Protein AF-A0A3P7R9P3-F1 (afdb_monomer_lite)

InterPro domains:
  IPR003439 ABC transporter-like, ATP-binding domain [PF00005] (1-49)
  IPR026082 ABC transporter A [PTHR19229] (1-66)
  IPR027417 P-loop containing nucleoside triphosphate hydrolase [G3DSA:3.40.50.300] (1-68)
  IPR027417 P-loop containing nucleoside triphosphate hydrolase [SSF52540] (2-60)

pLDDT: mean 89.28, std 7.18, range [51.88, 95.62]

Foldseek 3Di:
DQLPPDDDPDDWDADPNDTCVVCVVVRNLVDDDDDPDDPDDPPDDPLRRQLVVCVVSPHDVVVSDDPD

Secondary structure (DSSP, 8-state):
-TTSSS--SSS--EETTEEHHHHHHHHHHT-----SS----TTS-HHHHHHHHHHHTT--HHHHS---

Sequence (68 aa):
MLTANMRPDQGEIWIDGKNLHTEACRTLNALGYCPQFDALHPHLTGYETLQFYARIRGFPDHTIRRSV

Radius of gyration: 15.5 Å; chains: 1; bounding box: 37×24×49 Å

Structure (mmCIF, N/CA/C/O backbone):
data_AF-A0A3P7R9P3-F1
#
_entry.id  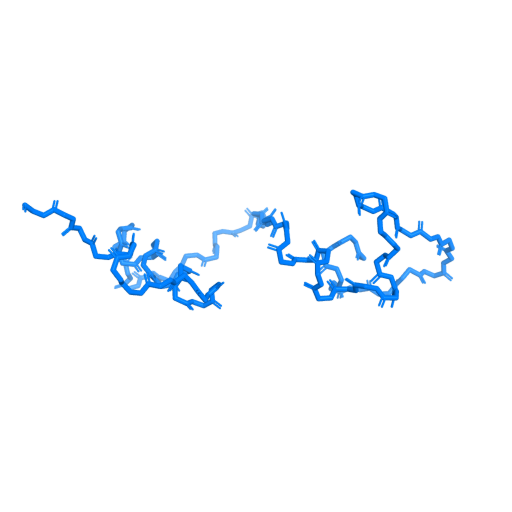 AF-A0A3P7R9P3-F1
#
loop_
_atom_site.group_PDB
_atom_site.id
_atom_site.type_symbol
_atom_site.label_atom_id
_atom_site.label_alt_id
_atom_site.label_comp_id
_atom_site.label_asym_id
_atom_site.label_entity_id
_atom_site.label_seq_id
_atom_site.pdbx_PDB_ins_code
_atom_site.Cartn_x
_atom_site.Cartn_y
_atom_site.Cartn_z
_atom_site.occupancy
_atom_site.B_iso_or_equiv
_atom_site.auth_seq_id
_atom_site.auth_comp_id
_atom_site.auth_asym_id
_atom_site.auth_atom_id
_atom_site.pdbx_PDB_model_num
ATOM 1 N N . MET A 1 1 ? 0.293 2.926 -13.979 1.00 67.31 1 MET A N 1
ATOM 2 C CA . MET A 1 1 ? 1.424 1.985 -14.091 1.00 67.31 1 MET A CA 1
ATOM 3 C C . MET A 1 1 ? 2.189 1.733 -12.794 1.00 67.31 1 MET A C 1
ATOM 5 O O . MET A 1 1 ? 2.414 0.576 -12.506 1.00 67.31 1 MET A O 1
ATOM 9 N N . LEU A 1 2 ? 2.550 2.716 -11.958 1.00 88.75 2 LEU A N 1
ATOM 10 C CA . LEU A 1 2 ? 3.288 2.424 -10.703 1.00 88.75 2 LEU A CA 1
ATOM 11 C C . LEU A 1 2 ? 2.557 1.456 -9.751 1.00 88.75 2 LEU A C 1
ATOM 13 O O . LEU A 1 2 ? 3.169 0.576 -9.161 1.00 88.75 2 LEU A O 1
ATOM 17 N N . THR A 1 3 ? 1.232 1.580 -9.659 1.00 88.81 3 THR A N 1
ATOM 18 C CA . THR A 1 3 ? 0.348 0.651 -8.934 1.00 88.81 3 THR A CA 1
ATOM 19 C C . THR A 1 3 ? -0.034 -0.590 -9.754 1.00 88.81 3 THR A C 1
ATOM 21 O O . THR A 1 3 ? -0.902 -1.348 -9.347 1.00 88.81 3 THR A O 1
ATOM 24 N N . ALA A 1 4 ? 0.561 -0.767 -10.938 1.00 88.56 4 ALA A N 1
ATOM 25 C CA . ALA A 1 4 ? 0.253 -1.775 -11.956 1.00 88.56 4 ALA A CA 1
ATOM 26 C C . ALA A 1 4 ? -1.173 -1.766 -12.550 1.00 88.56 4 ALA A C 1
ATOM 28 O O . ALA A 1 4 ? -1.490 -2.622 -13.368 1.00 88.56 4 ALA A O 1
ATOM 29 N N . ASN A 1 5 ? -2.002 -0.754 -12.260 1.00 87.81 5 ASN A N 1
ATOM 30 C CA . ASN A 1 5 ? -3.383 -0.670 -12.781 1.00 87.81 5 ASN A CA 1
ATOM 31 C C . ASN A 1 5 ? -3.513 -0.317 -14.283 1.00 87.81 5 ASN A C 1
ATOM 33 O O . ASN A 1 5 ? -4.608 -0.349 -14.828 1.00 87.81 5 ASN A O 1
ATOM 37 N N . MET A 1 6 ? -2.432 0.075 -14.957 1.00 90.06 6 MET A N 1
ATOM 38 C CA . MET A 1 6 ? -2.383 0.426 -16.394 1.00 90.06 6 MET A CA 1
ATOM 39 C C . MET A 1 6 ? -0.973 0.148 -16.895 1.00 90.06 6 MET A C 1
ATOM 41 O O . MET A 1 6 ? -0.096 0.376 -16.070 1.00 90.06 6 MET A O 1
ATOM 45 N N . ARG A 1 7 ? -0.752 -0.252 -18.166 1.00 88.00 7 ARG A N 1
ATOM 46 C CA . ARG A 1 7 ? 0.562 -0.542 -18.812 1.00 88.00 7 ARG A CA 1
ATOM 47 C C . ARG A 1 7 ? 1.345 0.707 -19.237 1.00 88.00 7 ARG A C 1
ATOM 49 O O . ARG A 1 7 ? 0.682 1.670 -19.596 1.00 88.00 7 ARG A O 1
ATOM 56 N N . PRO A 1 8 ? 2.699 0.768 -19.115 1.00 90.69 8 PRO A N 1
ATOM 57 C CA . PRO A 1 8 ? 3.424 1.928 -19.582 1.00 90.69 8 PRO A CA 1
ATOM 58 C C . PRO A 1 8 ? 3.574 1.739 -21.079 1.00 90.69 8 PRO A C 1
ATOM 60 O O . PRO A 1 8 ? 3.863 0.635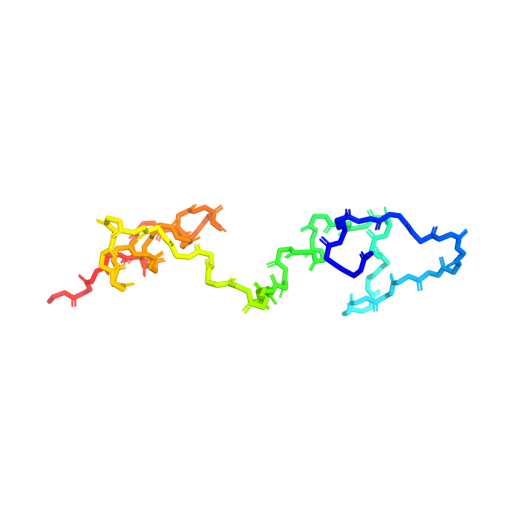 -21.552 1.00 90.69 8 PRO A O 1
ATOM 63 N N . ASP A 1 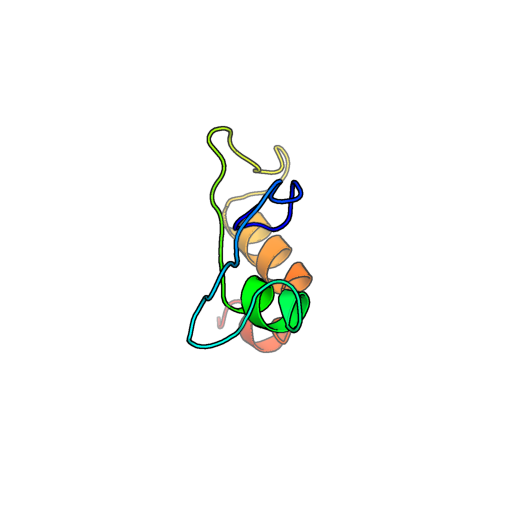9 ? 3.376 2.810 -21.822 1.00 91.69 9 ASP A N 1
ATOM 64 C CA . ASP A 1 9 ? 3.558 2.745 -23.264 1.00 91.69 9 ASP A CA 1
ATOM 65 C C . ASP A 1 9 ? 5.040 2.560 -23.613 1.00 91.69 9 ASP A C 1
ATOM 67 O O . ASP A 1 9 ? 5.364 1.858 -24.568 1.00 91.69 9 ASP A O 1
ATOM 71 N N . GLN A 1 10 ? 5.939 3.142 -22.808 1.00 93.69 10 GLN A N 1
ATOM 7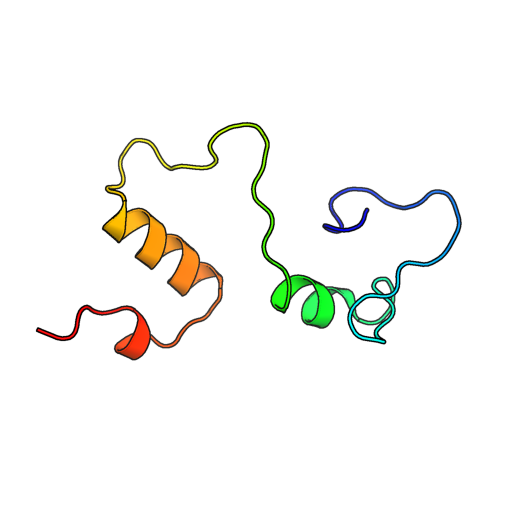2 C CA . GLN A 1 10 ? 7.396 3.058 -22.933 1.00 93.69 10 GLN A CA 1
ATOM 73 C C . GLN A 1 10 ? 8.086 3.181 -21.563 1.00 93.69 10 GLN A C 1
ATOM 75 O O . GLN A 1 10 ? 7.509 3.715 -20.613 1.00 93.69 10 GLN A O 1
ATOM 80 N N . GLY A 1 11 ? 9.349 2.752 -21.493 1.00 93.12 11 GLY A N 1
ATOM 81 C CA . GLY A 1 11 ? 10.215 2.894 -20.318 1.00 93.12 11 GLY A CA 1
ATOM 82 C C . GLY A 1 11 ? 10.113 1.747 -19.311 1.00 93.12 11 GLY A C 1
ATOM 83 O O . GLY A 1 11 ? 9.422 0.755 -19.531 1.00 93.12 11 GLY A O 1
ATOM 84 N N . GLU A 1 12 ? 10.829 1.896 -18.198 1.00 93.06 12 GLU A N 1
ATOM 85 C CA . GLU A 1 12 ? 10.893 0.908 -17.122 1.00 93.06 12 GLU A CA 1
ATOM 86 C C . GLU A 1 12 ? 10.593 1.551 -15.771 1.00 93.06 12 GLU A C 1
ATOM 88 O O . GLU A 1 12 ? 10.871 2.730 -15.543 1.00 93.06 12 GLU A O 1
ATOM 93 N N . ILE A 1 13 ? 10.046 0.757 -14.853 1.00 93.88 13 ILE A N 1
ATOM 94 C CA . ILE A 1 13 ? 9.741 1.188 -13.491 1.00 93.88 13 ILE A CA 1
ATOM 95 C C . ILE A 1 13 ? 10.570 0.352 -12.531 1.00 93.88 13 ILE A C 1
ATOM 97 O O . ILE A 1 13 ? 10.456 -0.873 -12.509 1.00 93.88 13 ILE A O 1
ATOM 101 N N . TRP A 1 14 ? 11.352 1.037 -11.706 1.00 93.00 14 TRP A N 1
ATOM 102 C CA . TRP A 1 14 ? 12.200 0.440 -10.688 1.00 93.00 14 TRP A CA 1
ATOM 103 C C . TRP A 1 14 ? 11.773 0.945 -9.311 1.00 93.00 14 TRP A C 1
ATOM 105 O O . TRP A 1 14 ? 11.685 2.152 -9.088 1.00 93.00 14 TRP A O 1
ATOM 115 N N . ILE A 1 15 ? 11.486 0.029 -8.390 1.00 91.75 15 ILE A N 1
ATOM 116 C CA . ILE A 1 15 ? 11.073 0.322 -7.012 1.00 91.75 15 ILE A CA 1
ATOM 117 C C . ILE A 1 15 ? 11.909 -0.567 -6.098 1.00 91.75 15 ILE A C 1
ATOM 119 O O . ILE A 1 15 ? 11.930 -1.781 -6.281 1.00 91.75 15 ILE A O 1
ATOM 123 N N . ASP A 1 16 ? 12.597 0.033 -5.124 1.00 89.50 16 ASP A N 1
ATOM 124 C CA . ASP A 1 16 ? 13.471 -0.698 -4.191 1.00 89.50 16 ASP A CA 1
ATOM 125 C C . ASP A 1 16 ? 14.496 -1.601 -4.918 1.00 89.50 16 ASP A C 1
ATOM 127 O O . ASP A 1 16 ? 14.687 -2.770 -4.592 1.00 89.50 16 ASP A O 1
ATOM 131 N N . GLY A 1 17 ? 15.090 -1.077 -5.999 1.00 91.25 17 GLY A N 1
ATOM 132 C CA . GLY A 1 17 ? 16.053 -1.804 -6.836 1.00 91.25 17 GLY A CA 1
ATOM 133 C C . GLY A 1 17 ? 15.462 -2.937 -7.686 1.00 91.25 17 GLY A C 1
ATOM 134 O O . GLY A 1 17 ? 16.214 -3.614 -8.381 1.00 91.25 17 GLY A O 1
ATOM 135 N N . LYS A 1 18 ? 14.139 -3.137 -7.669 1.00 92.12 18 LYS A N 1
ATOM 136 C CA . LYS A 1 18 ? 13.440 -4.202 -8.401 1.00 92.12 18 LYS A CA 1
ATOM 137 C C . LYS A 1 18 ? 12.665 -3.635 -9.578 1.00 92.12 18 LYS A C 1
ATOM 139 O O . LYS A 1 18 ? 11.958 -2.633 -9.437 1.00 92.12 18 LYS A O 1
ATOM 144 N N . ASN A 1 19 ? 12.744 -4.298 -10.725 1.00 92.75 19 ASN A N 1
ATOM 145 C CA . ASN A 1 19 ? 11.963 -3.915 -11.895 1.00 92.75 19 ASN A CA 1
ATOM 146 C C . ASN A 1 19 ? 10.508 -4.394 -11.730 1.00 92.75 19 ASN A C 1
ATOM 148 O O . ASN A 1 19 ? 10.237 -5.576 -11.502 1.00 92.75 19 ASN A O 1
ATOM 152 N N . LEU A 1 20 ? 9.552 -3.469 -11.839 1.00 92.19 20 LEU A N 1
ATOM 153 C CA . LEU A 1 20 ? 8.127 -3.737 -11.637 1.00 92.19 20 LEU A CA 1
ATOM 154 C C . LEU A 1 20 ? 7.567 -4.743 -12.655 1.00 92.19 20 LEU A C 1
ATOM 156 O O . LEU A 1 20 ? 6.629 -5.463 -12.329 1.00 92.19 20 LEU A O 1
ATOM 160 N N . HIS A 1 21 ? 8.125 -4.826 -13.865 1.00 88.19 21 HIS A N 1
ATOM 161 C CA . HIS A 1 21 ? 7.652 -5.755 -14.894 1.00 88.19 21 HIS A CA 1
ATOM 162 C C . HIS A 1 21 ? 8.040 -7.204 -14.607 1.00 88.19 21 HIS A C 1
ATOM 164 O O . HIS A 1 21 ? 7.259 -8.109 -14.895 1.00 88.19 21 HIS A O 1
ATOM 170 N N . THR A 1 22 ? 9.221 -7.429 -14.032 1.00 89.75 22 THR A N 1
ATOM 171 C CA . THR A 1 22 ? 9.724 -8.774 -13.721 1.00 89.75 22 THR A CA 1
ATOM 172 C C . THR A 1 22 ? 9.329 -9.235 -12.320 1.00 89.75 22 THR A C 1
ATOM 174 O O . THR A 1 22 ? 9.168 -10.430 -12.093 1.00 89.75 22 THR A O 1
ATOM 177 N N . GLU A 1 23 ? 9.143 -8.306 -11.376 1.00 91.38 23 GLU A N 1
ATOM 178 C CA . GLU A 1 23 ? 8.928 -8.608 -9.953 1.00 91.38 23 GLU A CA 1
ATOM 179 C C . GLU A 1 23 ? 7.655 -7.968 -9.370 1.00 91.38 23 GLU A C 1
ATOM 181 O O . GLU A 1 23 ? 7.575 -7.701 -8.168 1.00 91.38 23 GLU A O 1
ATOM 186 N N . ALA A 1 24 ? 6.627 -7.769 -10.205 1.00 88.06 24 ALA A N 1
ATOM 187 C CA . ALA A 1 24 ? 5.392 -7.055 -9.865 1.00 88.06 24 ALA A CA 1
ATOM 188 C C . ALA A 1 24 ? 4.811 -7.418 -8.488 1.00 88.06 24 ALA A C 1
ATOM 190 O O . ALA A 1 24 ? 4.594 -6.536 -7.661 1.00 88.06 24 ALA A O 1
ATOM 191 N N . CYS A 1 25 ? 4.599 -8.708 -8.203 1.00 86.50 25 CYS A N 1
ATOM 192 C CA . CYS A 1 25 ? 4.011 -9.142 -6.932 1.00 86.50 25 CYS A CA 1
ATOM 193 C C . CYS A 1 25 ? 4.844 -8.725 -5.714 1.00 86.50 25 CYS A C 1
ATOM 195 O O . CYS A 1 25 ? 4.284 -8.272 -4.719 1.00 86.50 25 CYS A O 1
ATOM 197 N N . ARG A 1 26 ? 6.175 -8.867 -5.771 1.00 87.50 26 ARG A N 1
ATOM 198 C CA . ARG A 1 26 ? 7.060 -8.514 -4.647 1.00 87.50 26 ARG A CA 1
ATOM 199 C C . ARG A 1 26 ? 7.083 -7.008 -4.439 1.00 87.50 26 ARG A C 1
ATOM 201 O O . ARG A 1 26 ? 6.950 -6.538 -3.313 1.00 87.50 26 ARG A O 1
ATOM 208 N N . THR A 1 27 ? 7.190 -6.274 -5.536 1.00 91.00 27 THR A N 1
ATOM 209 C CA . THR A 1 27 ? 7.238 -4.818 -5.539 1.00 91.00 27 THR A CA 1
ATOM 210 C C . THR A 1 27 ? 5.933 -4.200 -5.031 1.00 91.00 27 THR A C 1
ATOM 212 O O . THR A 1 27 ? 5.957 -3.338 -4.158 1.00 91.00 27 THR A O 1
ATOM 215 N N . LEU A 1 28 ? 4.775 -4.674 -5.500 1.00 90.56 28 LEU A N 1
ATOM 216 C CA . LEU A 1 28 ? 3.467 -4.149 -5.085 1.00 90.56 28 LEU A CA 1
ATOM 217 C C . LEU A 1 28 ? 3.082 -4.557 -3.654 1.00 90.56 28 LEU A C 1
ATOM 219 O O . LEU A 1 28 ? 2.380 -3.811 -2.971 1.00 90.56 28 LEU A O 1
ATOM 223 N N . ASN A 1 29 ? 3.559 -5.704 -3.161 1.00 89.50 29 ASN A N 1
ATOM 224 C CA . ASN A 1 29 ? 3.371 -6.093 -1.757 1.00 89.50 29 ASN A CA 1
ATOM 225 C C . ASN A 1 29 ? 4.158 -5.207 -0.779 1.00 89.50 29 ASN A C 1
ATOM 227 O O . ASN A 1 29 ? 3.763 -5.091 0.380 1.00 89.50 29 ASN A O 1
ATOM 231 N N . ALA A 1 30 ? 5.226 -4.549 -1.233 1.00 87.31 30 ALA A N 1
ATOM 232 C CA . ALA A 1 30 ? 5.960 -3.570 -0.433 1.00 87.31 30 ALA A CA 1
ATOM 233 C C . ALA A 1 30 ? 5.312 -2.171 -0.441 1.00 87.31 30 ALA A C 1
ATOM 235 O O . ALA A 1 30 ? 5.679 -1.320 0.364 1.00 87.31 30 ALA A O 1
ATOM 236 N N . LEU A 1 31 ? 4.344 -1.924 -1.329 1.00 90.00 31 LEU A N 1
ATOM 237 C CA . LEU A 1 31 ? 3.715 -0.618 -1.508 1.00 90.00 31 LEU A CA 1
ATOM 238 C C . LEU A 1 31 ? 2.282 -0.581 -0.969 1.00 90.00 31 LEU A C 1
ATOM 240 O O . LEU A 1 31 ? 1.544 -1.568 -1.029 1.00 90.00 31 LEU A O 1
ATOM 244 N N . GLY A 1 32 ? 1.883 0.595 -0.484 1.00 89.50 32 GLY A N 1
ATOM 245 C CA . GLY A 1 32 ? 0.500 0.961 -0.185 1.00 89.50 32 GLY A CA 1
ATOM 246 C C . GLY A 1 32 ? 0.082 2.164 -1.031 1.00 89.50 32 GLY A C 1
ATOM 247 O O . GLY A 1 32 ? 0.880 3.073 -1.249 1.00 89.50 32 GLY A O 1
ATOM 248 N N . TYR A 1 33 ? -1.156 2.167 -1.522 1.00 89.31 33 TYR A N 1
ATOM 249 C CA . TYR A 1 33 ? -1.716 3.248 -2.335 1.00 89.31 33 TYR A CA 1
ATOM 250 C C . TYR A 1 33 ? -3.031 3.732 -1.724 1.00 89.31 33 TYR A C 1
ATOM 252 O O . TYR A 1 33 ? -3.901 2.918 -1.422 1.00 89.31 33 TYR A O 1
ATOM 260 N N . CYS A 1 34 ? -3.170 5.050 -1.568 1.00 88.88 34 CYS A N 1
ATOM 261 C CA . CYS A 1 34 ? -4.403 5.695 -1.129 1.00 88.88 34 CYS A CA 1
ATOM 262 C C . CYS A 1 34 ? -5.028 6.449 -2.321 1.00 88.88 34 CYS A C 1
ATOM 264 O O . CYS A 1 34 ? -4.393 7.377 -2.833 1.00 88.88 34 CYS A O 1
ATOM 266 N N . PRO A 1 35 ? -6.206 6.034 -2.819 1.00 87.19 35 PRO A N 1
ATOM 267 C CA . PRO A 1 35 ? -6.887 6.713 -3.921 1.00 87.19 35 PRO A CA 1
ATOM 268 C C . PRO A 1 35 ? -7.471 8.076 -3.515 1.00 87.19 35 PRO A C 1
ATOM 270 O O . PRO A 1 35 ? -7.564 8.404 -2.339 1.00 87.19 35 PRO A O 1
ATOM 273 N N . GLN A 1 36 ? -7.881 8.872 -4.511 1.00 90.94 36 GLN A N 1
ATOM 274 C CA . GLN A 1 36 ? -8.518 10.182 -4.297 1.00 90.94 36 GLN A CA 1
ATOM 275 C C . GLN A 1 36 ? -9.878 10.074 -3.594 1.00 90.94 36 GLN A C 1
ATOM 277 O O . GLN A 1 36 ? -10.246 10.956 -2.825 1.00 90.94 36 GLN A O 1
ATOM 282 N N . PHE A 1 37 ? -10.631 9.021 -3.907 1.00 88.06 37 PHE A N 1
ATOM 283 C CA . PHE A 1 37 ? -11.916 8.734 -3.283 1.00 88.06 37 PHE A CA 1
ATOM 284 C C . PHE A 1 37 ? -11.733 7.670 -2.213 1.00 88.06 37 PHE A C 1
ATOM 286 O O . PHE A 1 37 ? -10.958 6.733 -2.411 1.00 88.06 37 PHE A O 1
ATOM 293 N N . ASP A 1 38 ? -12.483 7.790 -1.122 1.00 81.62 38 ASP A N 1
ATOM 294 C CA . ASP A 1 38 ? -12.435 6.830 -0.028 1.00 81.62 38 ASP A CA 1
ATOM 295 C C . ASP A 1 38 ? -12.784 5.425 -0.531 1.00 81.62 38 ASP A C 1
ATOM 297 O O . ASP A 1 38 ? -13.899 5.153 -0.974 1.00 81.62 38 ASP A O 1
ATOM 301 N N . ALA A 1 39 ? -11.831 4.501 -0.419 1.00 80.19 39 ALA A N 1
ATOM 302 C CA . ALA A 1 39 ? -12.048 3.078 -0.677 1.00 80.19 39 ALA A CA 1
ATOM 303 C C . ALA A 1 39 ? -12.628 2.354 0.555 1.00 80.19 39 ALA A C 1
ATOM 305 O O . ALA A 1 39 ? -12.409 1.159 0.746 1.00 80.19 39 ALA A O 1
ATOM 306 N N . LEU A 1 40 ? -13.322 3.082 1.432 1.00 89.06 40 LEU A N 1
ATOM 307 C CA . LEU A 1 40 ? -13.835 2.557 2.692 1.00 89.06 40 LEU A CA 1
ATOM 308 C C . LEU A 1 40 ? -15.164 1.836 2.467 1.00 89.06 40 LEU A C 1
ATOM 310 O O . LEU A 1 40 ? -16.052 2.329 1.772 1.00 89.06 40 LEU A O 1
ATOM 314 N N . HIS A 1 41 ? -15.317 0.668 3.088 1.00 88.25 41 HIS A N 1
ATOM 315 C CA . HIS A 1 41 ? -16.585 -0.044 3.055 1.00 88.25 41 HIS A CA 1
ATOM 316 C C . HIS A 1 41 ? -17.583 0.643 4.004 1.00 88.25 41 HIS A C 1
ATOM 318 O O . HIS A 1 41 ? -17.296 0.751 5.197 1.00 88.25 41 HIS A O 1
ATOM 324 N N . PRO A 1 42 ? -18.775 1.055 3.534 1.00 91.75 42 PRO A N 1
ATOM 325 C CA . PRO A 1 42 ? -19.677 1.923 4.300 1.00 91.75 42 PRO A CA 1
ATOM 326 C C . PRO A 1 42 ? -20.266 1.261 5.554 1.00 91.75 42 PRO A C 1
ATOM 328 O O . PRO A 1 42 ? -20.768 1.947 6.438 1.00 91.75 42 PRO A O 1
ATOM 331 N N . HIS A 1 43 ? -20.216 -0.069 5.636 1.00 95.06 43 HIS A N 1
ATOM 332 C CA . HIS A 1 43 ? -20.729 -0.836 6.775 1.00 95.06 43 HIS A CA 1
ATOM 333 C C . HIS A 1 43 ? -19.654 -1.264 7.780 1.00 95.06 43 HIS A C 1
ATOM 335 O O . HIS A 1 43 ? -19.980 -1.986 8.716 1.00 95.06 43 HIS A O 1
ATOM 341 N N . LEU A 1 44 ? -18.389 -0.880 7.579 1.00 95.62 44 LEU A N 1
ATOM 342 C CA . LEU A 1 44 ? -17.307 -1.221 8.502 1.00 95.62 44 LEU A CA 1
ATOM 343 C C . LEU A 1 44 ? -16.919 -0.008 9.343 1.00 95.62 44 LEU A C 1
ATOM 345 O O . LEU A 1 44 ? -16.785 1.108 8.845 1.00 95.62 44 LEU A O 1
ATOM 349 N N . THR A 1 45 ? -16.660 -0.245 10.623 1.00 95.31 45 THR A N 1
ATOM 350 C CA . THR A 1 45 ? -15.955 0.713 11.475 1.00 95.31 45 THR A CA 1
ATOM 351 C C . THR A 1 45 ? -14.504 0.881 11.010 1.00 95.31 45 THR A C 1
ATOM 353 O O . THR A 1 45 ? -13.959 0.065 10.257 1.00 95.31 45 THR A O 1
ATOM 356 N N . GLY A 1 46 ? -13.824 1.922 11.498 1.00 92.19 46 GLY A N 1
ATOM 357 C CA . GLY A 1 46 ? -12.402 2.125 11.199 1.00 92.19 46 GLY A CA 1
ATOM 358 C C . GLY A 1 46 ? -11.531 0.935 11.620 1.00 92.19 46 GLY A C 1
ATOM 359 O O . GLY A 1 46 ? -10.648 0.518 10.874 1.00 92.19 46 GLY A O 1
ATOM 360 N N . TYR A 1 47 ? -11.823 0.325 12.774 1.00 93.25 47 TYR A N 1
ATOM 361 C CA . TYR A 1 47 ? -11.092 -0.853 13.244 1.00 93.25 47 TYR A CA 1
ATOM 362 C C . TYR A 1 47 ? -11.345 -2.077 12.357 1.00 93.25 47 TYR A C 1
ATOM 364 O O . TYR A 1 47 ? -10.396 -2.737 11.938 1.00 93.25 47 TYR A O 1
ATOM 372 N N . GLU A 1 48 ? -12.602 -2.352 12.007 1.00 94.50 48 GLU A N 1
ATOM 373 C CA . GLU A 1 48 ? -12.942 -3.463 11.111 1.00 94.50 48 GLU A CA 1
ATOM 374 C C . GLU A 1 48 ? -12.338 -3.275 9.718 1.00 94.50 48 GLU A C 1
ATOM 376 O O . GLU A 1 48 ? -11.873 -4.243 9.121 1.00 94.50 48 GLU A O 1
ATOM 381 N N . THR A 1 49 ? -12.263 -2.036 9.225 1.00 94.31 49 THR A N 1
ATOM 382 C CA . THR A 1 49 ? -11.598 -1.713 7.956 1.00 94.31 49 THR A CA 1
ATOM 383 C C . THR A 1 49 ? -10.105 -2.041 8.010 1.00 94.31 49 THR A C 1
ATOM 385 O O . THR A 1 49 ? -9.582 -2.687 7.101 1.00 94.31 49 THR A O 1
ATOM 388 N N . LEU A 1 50 ? -9.410 -1.672 9.092 1.00 92.81 50 LEU A N 1
ATOM 389 C CA . LEU A 1 50 ? -8.001 -2.034 9.285 1.00 92.81 50 LEU A CA 1
ATOM 390 C C . LEU A 1 50 ? -7.812 -3.555 9.337 1.00 92.81 50 LEU A C 1
ATOM 392 O O . LEU A 1 50 ? -6.919 -4.086 8.677 1.00 92.81 50 LEU A O 1
ATOM 396 N N . GLN A 1 51 ? -8.675 -4.270 10.065 1.00 94.75 51 GLN A N 1
ATOM 397 C CA . GLN A 1 51 ? -8.628 -5.733 10.117 1.00 94.75 51 GLN A CA 1
ATOM 398 C C . GLN A 1 51 ? -8.894 -6.371 8.748 1.00 94.75 51 GLN A C 1
ATOM 400 O O . GLN A 1 51 ? -8.229 -7.340 8.380 1.00 94.75 51 GLN A O 1
ATOM 405 N N . PHE A 1 52 ? -9.848 -5.834 7.988 1.00 93.62 52 PHE A N 1
ATOM 406 C CA . PHE A 1 52 ? -10.186 -6.286 6.642 1.00 93.62 52 PHE A CA 1
ATOM 407 C C . PHE A 1 52 ? -8.986 -6.164 5.695 1.00 93.62 52 PHE A C 1
ATOM 409 O O . PHE A 1 52 ? -8.568 -7.161 5.102 1.00 93.62 52 PHE A O 1
ATOM 416 N N . TYR A 1 53 ? -8.361 -4.984 5.621 1.00 92.94 53 TYR A N 1
ATOM 417 C CA . TYR A 1 53 ? -7.178 -4.779 4.782 1.00 92.94 53 TYR A CA 1
ATOM 418 C C . TYR A 1 53 ? -5.967 -5.595 5.249 1.00 92.94 53 TYR A C 1
ATOM 420 O O . TYR A 1 53 ? -5.251 -6.142 4.410 1.00 92.94 53 TYR A O 1
ATOM 428 N N . ALA A 1 54 ? -5.750 -5.743 6.560 1.00 93.69 54 ALA A N 1
ATOM 429 C CA . ALA A 1 54 ? -4.657 -6.560 7.088 1.00 93.69 54 ALA A CA 1
ATOM 430 C C . ALA A 1 54 ? -4.793 -8.039 6.681 1.00 93.69 54 ALA A C 1
ATOM 432 O O . ALA A 1 54 ? -3.814 -8.656 6.259 1.00 93.69 54 ALA A O 1
ATOM 433 N N . ARG A 1 55 ? -6.009 -8.601 6.722 1.00 94.06 55 ARG A N 1
ATOM 434 C CA . ARG A 1 55 ? -6.265 -9.980 6.268 1.00 94.06 55 ARG A CA 1
ATOM 435 C C . ARG A 1 55 ? -6.043 -10.142 4.766 1.00 94.06 55 ARG A C 1
ATOM 437 O O . ARG A 1 55 ? -5.390 -11.098 4.362 1.00 94.06 55 ARG A O 1
ATOM 444 N N . ILE A 1 56 ? -6.513 -9.194 3.948 1.00 92.69 56 ILE A N 1
ATOM 445 C CA . ILE A 1 56 ? -6.279 -9.201 2.489 1.00 92.69 56 ILE A CA 1
ATOM 446 C C . ILE A 1 56 ? -4.783 -9.163 2.166 1.00 92.69 56 ILE A C 1
ATOM 448 O O . ILE A 1 56 ? -4.329 -9.833 1.241 1.00 92.69 56 ILE A O 1
ATOM 452 N N . ARG A 1 57 ? -4.002 -8.405 2.942 1.00 91.50 57 ARG A N 1
ATOM 453 C CA . ARG A 1 57 ? -2.542 -8.314 2.798 1.00 91.50 57 ARG A CA 1
ATOM 454 C C . ARG A 1 57 ? -1.788 -9.509 3.391 1.00 91.50 57 ARG A C 1
ATOM 456 O O . ARG A 1 57 ? -0.566 -9.542 3.294 1.00 91.50 57 ARG A O 1
ATOM 463 N N . GLY A 1 58 ? -2.488 -10.489 3.967 1.00 92.44 58 GLY A N 1
ATOM 464 C CA . GLY A 1 58 ? -1.902 -11.737 4.455 1.00 92.44 58 GLY A CA 1
ATOM 465 C C . GLY A 1 58 ? -1.200 -11.630 5.809 1.00 92.44 58 GLY A C 1
ATOM 466 O O . GLY A 1 58 ? -0.349 -12.465 6.114 1.00 92.44 58 GLY A O 1
ATOM 467 N N . PHE A 1 59 ? -1.526 -10.626 6.630 1.00 93.44 59 PHE A N 1
ATOM 468 C CA . PHE A 1 59 ? -0.978 -10.543 7.984 1.00 93.44 59 PHE A CA 1
ATOM 469 C C . PHE A 1 59 ? -1.449 -11.737 8.842 1.00 93.44 59 PHE A C 1
ATOM 471 O O . PHE A 1 59 ? -2.610 -12.146 8.741 1.00 93.44 59 PHE A O 1
ATOM 478 N N . PRO A 1 60 ? -0.589 -12.306 9.711 1.00 93.69 60 PRO A N 1
ATOM 479 C CA . PRO A 1 60 ? -0.990 -13.386 10.609 1.00 93.69 60 PRO A CA 1
ATOM 480 C C . PRO A 1 60 ? -2.089 -12.939 11.578 1.00 93.69 60 PRO A C 1
ATOM 482 O O . PRO A 1 60 ? -1.997 -11.862 12.163 1.00 93.69 60 PRO A O 1
ATOM 485 N N . ASP A 1 61 ? -3.092 -13.782 11.831 1.00 91.12 61 ASP A N 1
ATOM 486 C CA . ASP A 1 61 ? -4.278 -13.388 12.613 1.00 91.12 61 ASP A CA 1
ATOM 487 C C . ASP A 1 61 ? -3.942 -12.945 14.053 1.00 91.12 61 ASP A C 1
ATOM 489 O O . ASP A 1 61 ? -4.585 -12.049 14.598 1.00 91.12 61 ASP A O 1
ATOM 493 N N . HIS A 1 62 ? -2.863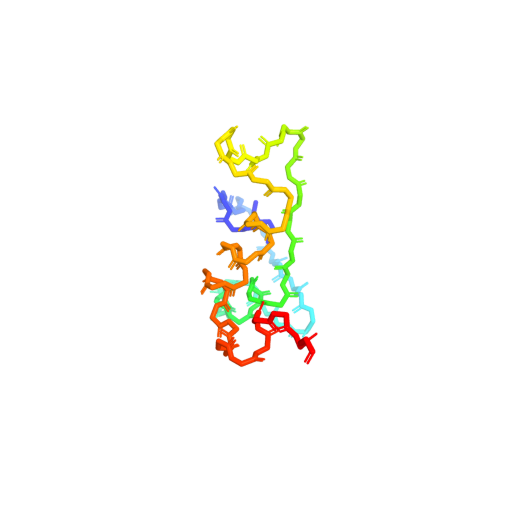 -13.477 14.639 1.00 91.44 62 HIS A N 1
ATOM 494 C CA . HIS A 1 62 ? -2.369 -13.047 15.952 1.00 91.44 62 HIS A CA 1
ATOM 495 C C . HIS A 1 62 ? -1.855 -11.594 15.977 1.00 91.44 62 HIS A C 1
ATOM 497 O O . HIS A 1 62 ? -1.817 -10.997 17.045 1.00 91.44 62 HIS A O 1
ATOM 503 N N . THR A 1 63 ? -1.484 -11.018 14.827 1.00 91.50 63 THR A N 1
ATOM 504 C CA . THR A 1 63 ? -1.068 -9.604 14.699 1.00 91.50 63 THR A CA 1
ATOM 505 C C . THR A 1 63 ? -2.241 -8.655 14.436 1.00 91.50 63 THR A C 1
ATOM 507 O O . THR A 1 63 ? -2.116 -7.450 14.625 1.00 91.50 63 THR A O 1
ATOM 510 N N . ILE A 1 64 ? -3.383 -9.192 13.994 1.00 92.88 64 ILE A N 1
ATOM 511 C CA . ILE A 1 64 ? -4.577 -8.422 13.610 1.00 92.88 64 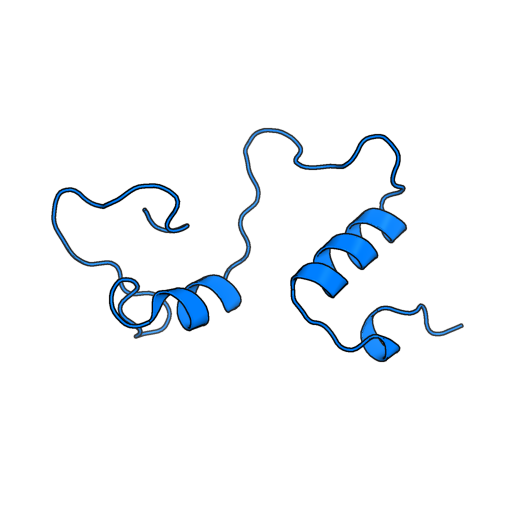ILE A CA 1
ATOM 512 C C . ILE A 1 64 ? -5.532 -8.259 14.798 1.00 92.88 64 ILE A C 1
ATOM 514 O O . ILE A 1 64 ? -6.258 -7.263 14.910 1.00 92.88 64 ILE A O 1
ATOM 518 N N . ARG A 1 65 ? -5.570 -9.256 15.688 1.00 85.50 65 ARG A N 1
ATOM 519 C CA . ARG A 1 65 ? -6.406 -9.219 16.889 1.00 85.50 65 ARG A CA 1
ATOM 520 C C . ARG A 1 65 ? -5.857 -8.209 17.886 1.00 85.50 65 ARG A C 1
ATOM 522 O O . ARG A 1 65 ? -4.655 -8.118 18.104 1.00 85.50 65 ARG A O 1
ATOM 529 N N . ARG A 1 66 ? -6.764 -7.468 18.520 1.00 75.69 66 ARG A N 1
ATOM 530 C CA . ARG A 1 66 ? -6.409 -6.574 19.619 1.00 75.69 66 ARG A CA 1
ATOM 531 C C . ARG A 1 66 ? -5.864 -7.413 20.772 1.00 75.69 66 ARG A C 1
ATOM 533 O O . ARG A 1 66 ? -6.582 -8.271 21.282 1.00 75.69 66 ARG A O 1
ATOM 540 N N . SER A 1 67 ? -4.628 -7.151 21.178 1.00 62.66 67 SER A N 1
ATOM 541 C CA . SER A 1 67 ? -4.123 -7.568 22.483 1.00 62.66 67 SER A CA 1
ATOM 542 C C . SER A 1 67 ? -4.968 -6.844 23.528 1.00 62.66 67 SER A C 1
ATOM 544 O O . SER A 1 67 ? -4.962 -5.611 23.571 1.00 62.66 67 SER A O 1
ATOM 546 N N . VAL A 1 68 ? -5.779 -7.593 24.268 1.00 51.88 68 VAL A N 1
ATOM 547 C CA . VAL A 1 68 ? -6.552 -7.081 25.407 1.00 51.88 68 VAL A CA 1
ATOM 548 C C . VAL A 1 68 ? -5.790 -7.402 26.677 1.00 51.88 68 VAL A C 1
ATOM 550 O O . VAL A 1 68 ? -5.237 -8.523 26.732 1.00 51.88 68 VAL A O 1
#

Organism: Dibothriocephalus latus (NCBI:txid60516)